Protein AF-A0A453IR00-F1 (afdb_monomer_lite)

Radius of gyration: 20.26 Å; chains: 1; bounding box: 64×40×46 Å

Secondary structure (DSSP, 8-state):
-HHHHHSSHHHHHHHTTTTS-EE---SSGGGS-S--HHHHHHHHHHHHTT-SS--HHHHHHHHHHTTSEE---TTSTTTTTTTS-THHHHHHHHHHHHHHTSSSSSSS----

Organism: Aegilops tauschii subsp. strangulata (NCBI:txid200361)

Foldseek 3Di:
DCCVVQVDPVSVLCVLVVVAAAEDQAQDPVVDDLFDPSLCVVLVVCVVVPDPPSHRSNSVVVCCVVRSYQPPHNPDPCRVVSNDDCVCVVVVVVVVVVVVVVPPPPPDDDDD

Structure (mmCIF, N/CA/C/O backbone):
data_AF-A0A453IR00-F1
#
_entry.id   AF-A0A453IR00-F1
#
loop_
_atom_site.group_PDB
_atom_site.id
_atom_site.type_symbol
_atom_site.label_atom_id
_atom_site.label_alt_id
_atom_site.label_comp_id
_atom_site.label_asym_id
_atom_site.label_entity_id
_atom_site.label_seq_id
_atom_site.pdbx_PDB_ins_code
_atom_site.Cartn_x
_atom_site.Cartn_y
_atom_site.Cartn_z
_atom_site.occupancy
_atom_site.B_iso_or_equiv
_atom_site.auth_seq_id
_atom_site.auth_comp_id
_atom_site.auth_asym_id
_atom_site.auth_atom_id
_atom_site.pdbx_PDB_model_num
ATOM 1 N N . GLN A 1 1 ? -13.221 1.732 17.056 1.00 90.88 1 GLN A N 1
ATOM 2 C CA . GLN A 1 1 ? -12.988 3.156 16.742 1.00 90.88 1 GLN A CA 1
ATOM 3 C C . GLN A 1 1 ? -13.101 3.418 15.241 1.00 90.88 1 GLN A C 1
ATOM 5 O O . GLN A 1 1 ? -14.074 4.039 14.849 1.00 90.88 1 GLN A O 1
ATOM 10 N N . VAL A 1 2 ? -12.208 2.865 14.406 1.00 96.88 2 VAL A N 1
ATOM 11 C CA . VAL A 1 2 ? -12.182 3.095 12.942 1.00 96.88 2 VAL A CA 1
ATOM 12 C C . VAL A 1 2 ? -13.542 2.909 12.261 1.00 96.88 2 VAL A C 1
ATOM 14 O O . VAL A 1 2 ? -14.033 3.834 11.635 1.00 96.88 2 VAL A O 1
ATOM 17 N N . VAL A 1 3 ? -14.201 1.762 12.445 1.00 96.62 3 VAL A N 1
ATOM 18 C CA . VAL A 1 3 ? -15.515 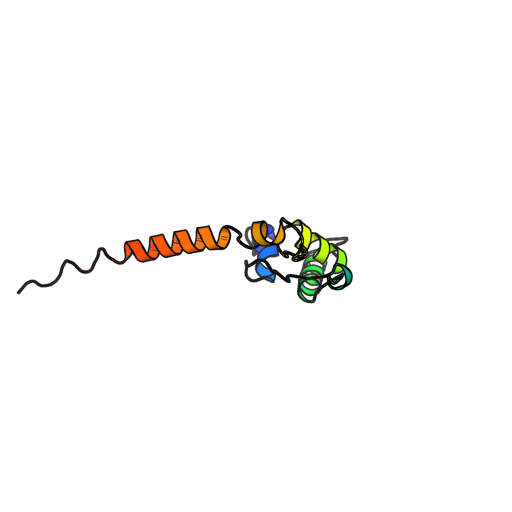1.491 11.824 1.00 96.62 3 VAL A CA 1
ATOM 19 C C . VAL A 1 3 ? -16.580 2.522 12.221 1.00 96.62 3 VAL A C 1
ATOM 21 O O . VAL A 1 3 ? -17.416 2.873 11.403 1.00 96.62 3 VAL A O 1
ATOM 24 N N . ARG A 1 4 ? -16.535 3.057 13.449 1.00 97.00 4 ARG A N 1
ATOM 25 C CA . ARG A 1 4 ? -17.492 4.084 13.894 1.00 97.00 4 ARG A CA 1
ATOM 26 C C . ARG A 1 4 ? -17.238 5.442 13.230 1.00 97.00 4 ARG A C 1
A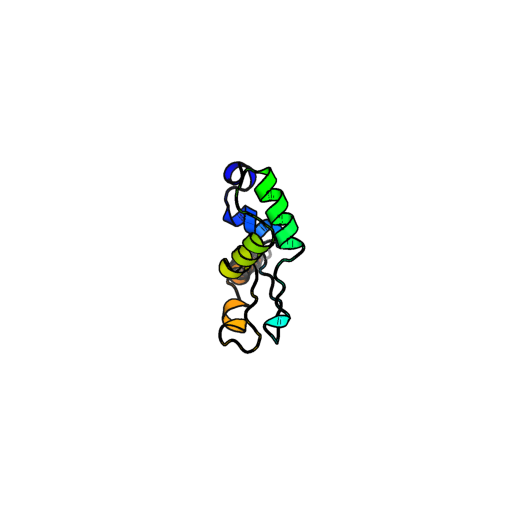TOM 28 O O . ARG A 1 4 ? -18.191 6.159 12.979 1.00 97.00 4 ARG A O 1
ATOM 35 N N . GLU A 1 5 ? -15.977 5.789 12.968 1.00 96.69 5 GLU A N 1
ATOM 36 C CA . GLU A 1 5 ? -15.585 7.082 12.382 1.00 96.69 5 GLU A CA 1
ATOM 37 C C . GLU A 1 5 ? -15.643 7.083 10.843 1.00 96.69 5 GLU A C 1
ATOM 39 O O . GLU A 1 5 ? -15.988 8.095 10.246 1.00 96.69 5 GLU A O 1
ATOM 44 N N . PHE A 1 6 ? -15.321 5.956 10.199 1.00 96.06 6 PHE A N 1
ATOM 45 C CA . PHE A 1 6 ? -15.160 5.850 8.738 1.00 96.06 6 PHE A CA 1
ATOM 46 C C . PHE A 1 6 ? -16.197 4.932 8.069 1.00 96.06 6 PHE A C 1
ATOM 48 O O . PHE A 1 6 ? -16.154 4.708 6.858 1.00 96.06 6 PHE A O 1
ATOM 55 N N . GLY A 1 7 ? -17.105 4.338 8.847 1.00 97.38 7 GLY A N 1
ATOM 56 C CA . GLY A 1 7 ? -18.096 3.360 8.386 1.00 97.38 7 GLY A CA 1
ATOM 57 C C . GLY A 1 7 ? -17.521 1.965 8.113 1.00 97.38 7 GLY A C 1
ATOM 58 O O . GLY A 1 7 ? -18.163 0.966 8.420 1.00 97.38 7 GLY A O 1
ATOM 59 N N . SER A 1 8 ? -16.295 1.863 7.591 1.00 97.31 8 SER A N 1
ATOM 60 C CA . SER A 1 8 ? -15.608 0.589 7.347 1.00 97.31 8 SER A CA 1
ATOM 61 C C . SER A 1 8 ? -14.083 0.735 7.411 1.00 97.31 8 SER A C 1
ATOM 63 O O . SER A 1 8 ? -13.540 1.837 7.323 1.00 97.31 8 SER A O 1
ATOM 65 N N . PHE A 1 9 ? -13.373 -0.389 7.575 1.00 96.50 9 PHE A N 1
ATOM 66 C CA . PHE A 1 9 ? -11.906 -0.401 7.503 1.00 96.50 9 PHE A CA 1
ATOM 67 C C . PHE A 1 9 ? -11.400 -0.155 6.073 1.00 96.50 9 PHE A C 1
ATOM 69 O O . PHE A 1 9 ? -10.396 0.527 5.902 1.00 96.50 9 PHE A O 1
ATOM 76 N N . ASP A 1 10 ? -12.129 -0.629 5.054 1.00 96.38 10 ASP A N 1
ATOM 77 C CA . ASP A 1 10 ? -11.832 -0.347 3.642 1.00 96.38 10 ASP A CA 1
ATOM 78 C C . ASP A 1 10 ? -11.847 1.163 3.368 1.00 96.38 10 ASP A C 1
ATOM 80 O O . ASP A 1 10 ? -10.841 1.719 2.930 1.00 96.38 10 ASP A O 1
ATOM 84 N N . ASN A 1 11 ? -12.939 1.849 3.729 1.00 96.00 11 ASN A N 1
ATOM 85 C CA . ASN A 1 11 ? -13.069 3.296 3.545 1.00 96.00 11 ASN A CA 1
ATOM 86 C C . ASN A 1 11 ? -11.940 4.058 4.238 1.00 96.00 11 ASN A C 1
ATOM 88 O O . ASN A 1 11 ? -11.381 4.987 3.660 1.00 96.00 11 ASN A O 1
ATOM 92 N N . TYR A 1 12 ? -11.583 3.638 5.453 1.00 97.69 12 TYR A N 1
ATOM 93 C CA . TYR A 1 12 ? -10.457 4.199 6.187 1.00 97.69 12 TYR A CA 1
ATOM 94 C C . TYR A 1 12 ? -9.125 4.011 5.451 1.00 97.69 12 TYR A C 1
ATOM 96 O O . TYR A 1 12 ? -8.377 4.967 5.296 1.00 97.69 12 TYR A O 1
ATOM 104 N N . CYS A 1 13 ? -8.806 2.808 4.968 1.00 97.44 13 CYS A N 1
ATOM 105 C CA . CYS A 1 13 ? -7.551 2.572 4.253 1.00 97.44 13 CYS A CA 1
ATOM 106 C C . CYS A 1 13 ? -7.477 3.366 2.940 1.00 97.44 13 CYS A C 1
ATOM 108 O O . CYS A 1 13 ? -6.447 3.977 2.641 1.00 97.44 13 CYS A O 1
ATOM 110 N N . TRP A 1 14 ? -8.569 3.400 2.175 1.00 96.56 14 TRP A N 1
ATOM 111 C CA . TRP A 1 14 ? -8.635 4.110 0.897 1.00 96.56 14 TRP A CA 1
ATOM 112 C C . TRP A 1 14 ? -8.645 5.637 1.042 1.00 96.56 14 TRP A C 1
ATOM 114 O O . TRP A 1 14 ? -8.186 6.328 0.128 1.00 96.56 14 TRP A O 1
ATOM 124 N N . SER A 1 15 ? -9.075 6.191 2.181 1.00 96.44 15 SER A N 1
ATOM 125 C CA . SER A 1 15 ? -9.077 7.646 2.391 1.00 96.44 15 SER A CA 1
ATOM 126 C C . SER A 1 15 ? -7.665 8.250 2.385 1.00 96.44 15 SER A C 1
ATOM 128 O O . SER A 1 15 ? -7.488 9.400 1.989 1.00 96.44 15 SER A O 1
ATOM 130 N N . PHE A 1 16 ? -6.625 7.478 2.729 1.00 97.25 16 PHE A N 1
ATOM 131 C CA . PHE A 1 16 ? -5.226 7.937 2.664 1.00 97.25 16 PHE A CA 1
ATOM 132 C C . PHE A 1 16 ? -4.743 8.217 1.234 1.00 97.25 16 PHE A C 1
ATOM 134 O O . PHE A 1 16 ? -3.758 8.945 1.041 1.00 97.25 16 PHE A O 1
ATOM 141 N N . VAL A 1 17 ? -5.425 7.655 0.236 1.00 95.31 17 VAL A N 1
ATOM 142 C CA . VAL A 1 17 ? -5.095 7.768 -1.191 1.00 95.31 17 VAL A CA 1
ATOM 143 C C . VAL A 1 17 ? -6.233 8.390 -2.004 1.00 95.31 17 VAL A C 1
ATOM 145 O O . VAL A 1 17 ? -6.300 8.206 -3.213 1.00 95.31 17 VAL A O 1
ATOM 148 N N . ASN A 1 18 ? -7.131 9.142 -1.355 1.00 94.06 18 ASN A N 1
ATOM 149 C CA . ASN A 1 18 ? -8.295 9.761 -2.001 1.00 94.06 18 ASN A CA 1
ATOM 150 C C . ASN A 1 18 ? -9.135 8.749 -2.800 1.00 94.06 18 ASN A C 1
ATOM 152 O O . ASN A 1 18 ? -9.620 9.057 -3.884 1.00 94.06 18 ASN A O 1
ATOM 156 N N . HIS A 1 19 ? -9.252 7.523 -2.284 1.00 93.25 19 HIS A N 1
ATOM 157 C CA . HIS A 1 19 ? -9.991 6.423 -2.902 1.00 93.25 19 HIS A CA 1
ATOM 158 C C . HIS A 1 19 ? -9.534 6.027 -4.314 1.00 93.25 19 HIS A C 1
ATOM 160 O O . HIS A 1 19 ? -10.252 5.307 -5.003 1.00 93.25 19 HIS A O 1
ATOM 166 N N . ARG A 1 20 ? -8.318 6.420 -4.717 1.00 91.75 20 ARG A N 1
ATOM 167 C CA . ARG A 1 20 ? -7.723 6.052 -6.003 1.00 91.75 20 ARG A CA 1
ATOM 168 C C . ARG A 1 20 ? -6.427 5.269 -5.804 1.00 91.75 20 ARG A C 1
ATOM 170 O O . ARG A 1 20 ? -5.589 5.681 -4.999 1.00 91.75 20 ARG A O 1
ATOM 177 N N . PRO A 1 21 ? -6.234 4.146 -6.516 1.00 94.31 21 PRO A N 1
ATOM 178 C CA . PRO A 1 21 ? -5.013 3.365 -6.392 1.00 94.31 21 PRO A CA 1
ATOM 179 C C . PRO A 1 21 ? -3.814 4.150 -6.930 1.00 94.31 21 PRO A C 1
ATOM 181 O O . PRO A 1 21 ? -3.889 4.828 -7.955 1.00 94.31 21 PRO A O 1
ATOM 184 N N . ILE A 1 22 ? -2.674 4.031 -6.254 1.00 95.19 22 ILE A N 1
ATOM 185 C CA . ILE A 1 22 ? -1.417 4.630 -6.712 1.00 95.19 22 ILE A CA 1
ATOM 186 C C . ILE A 1 22 ? -0.760 3.662 -7.692 1.00 95.19 22 ILE A C 1
ATOM 188 O O . ILE A 1 22 ? -0.487 2.525 -7.330 1.00 95.19 22 ILE A O 1
ATOM 192 N N . THR A 1 23 ? -0.459 4.100 -8.915 1.00 96.00 23 THR A N 1
ATOM 193 C CA . THR A 1 23 ? 0.293 3.292 -9.891 1.00 96.00 23 THR A CA 1
ATOM 194 C C . THR A 1 23 ? 1.646 3.937 -10.169 1.00 96.00 23 THR A C 1
ATOM 196 O O . THR A 1 23 ? 1.706 4.983 -10.809 1.00 96.00 23 THR A O 1
ATOM 199 N N . ASN A 1 24 ? 2.737 3.312 -9.714 1.00 95.62 24 ASN A N 1
ATOM 200 C CA . ASN A 1 24 ? 4.085 3.885 -9.839 1.00 95.62 24 ASN A CA 1
ATOM 201 C C . ASN A 1 24 ? 4.790 3.530 -11.158 1.00 95.62 24 ASN A C 1
ATOM 203 O O . ASN A 1 24 ? 5.576 4.320 -11.679 1.00 95.62 24 ASN A O 1
ATOM 207 N N . GLY A 1 25 ? 4.534 2.340 -11.716 1.00 95.44 25 GLY A N 1
ATOM 208 C CA . GLY A 1 25 ? 5.121 1.925 -12.997 1.00 95.44 25 GLY A CA 1
ATOM 209 C C . GLY A 1 25 ? 6.646 1.790 -12.974 1.00 95.44 25 GLY A C 1
ATOM 210 O O . GLY A 1 25 ? 7.326 2.208 -13.918 1.00 95.44 25 GLY A O 1
ATOM 211 N N . TYR A 1 26 ? 7.197 1.193 -11.916 1.00 97.81 26 TYR A N 1
ATOM 212 C CA . TYR A 1 26 ? 8.633 0.944 -11.807 1.00 97.81 26 TYR A CA 1
ATOM 213 C C . TYR A 1 26 ? 9.149 0.031 -12.928 1.00 97.81 26 TYR A C 1
ATOM 215 O O . TYR A 1 26 ? 8.490 -0.925 -13.344 1.00 97.81 26 TYR A O 1
ATOM 223 N N . ARG A 1 27 ? 10.360 0.312 -13.424 1.00 97.81 27 ARG A N 1
ATOM 224 C CA . ARG A 1 27 ? 11.024 -0.534 -14.433 1.00 97.81 27 ARG A CA 1
ATOM 225 C C . ARG A 1 27 ? 11.845 -1.647 -13.787 1.00 97.81 27 ARG A C 1
ATOM 227 O O . ARG A 1 27 ? 11.961 -2.725 -14.360 1.00 97.81 27 ARG A O 1
ATOM 234 N N . HIS A 1 28 ? 12.407 -1.393 -12.606 1.00 97.69 28 HIS A N 1
ATOM 235 C CA . HIS A 1 28 ? 13.288 -2.322 -11.900 1.00 97.69 28 HIS A CA 1
ATOM 236 C C . HIS A 1 28 ? 12.889 -2.470 -10.430 1.00 97.69 28 HIS A C 1
ATOM 238 O O . HIS A 1 28 ? 12.559 -1.481 -9.781 1.00 97.69 28 HIS A O 1
ATOM 244 N N . ALA A 1 29 ? 13.025 -3.681 -9.878 1.00 96.44 29 ALA A N 1
ATOM 245 C CA . ALA A 1 29 ? 12.673 -3.985 -8.485 1.00 96.44 29 ALA A CA 1
ATOM 246 C C . ALA A 1 29 ? 13.391 -3.087 -7.463 1.00 96.44 29 ALA A C 1
ATOM 248 O O . ALA A 1 29 ? 12.782 -2.643 -6.501 1.00 96.44 29 ALA A O 1
ATOM 249 N N . ARG A 1 30 ? 14.658 -2.728 -7.715 1.00 97.31 30 ARG A N 1
ATOM 250 C CA . ARG A 1 30 ? 15.437 -1.822 -6.848 1.00 97.31 30 ARG A CA 1
ATOM 251 C C . ARG A 1 30 ? 14.862 -0.404 -6.714 1.00 97.31 30 ARG A C 1
ATOM 253 O O . ARG A 1 30 ? 15.331 0.352 -5.875 1.00 97.31 30 ARG A O 1
ATOM 260 N N . GLN A 1 31 ? 13.931 -0.014 -7.587 1.00 97.94 31 GLN A N 1
ATOM 261 C CA . GLN A 1 31 ? 13.259 1.287 -7.524 1.00 97.94 31 GLN A CA 1
ATOM 262 C C . GLN A 1 31 ? 12.036 1.259 -6.605 1.00 97.94 31 GLN A C 1
ATOM 264 O O . GLN A 1 31 ? 11.571 2.323 -6.208 1.00 97.94 31 GLN A O 1
ATOM 269 N N . VAL A 1 32 ? 11.517 0.068 -6.289 1.00 97.69 32 VAL A N 1
ATOM 270 C CA . VAL A 1 32 ? 10.386 -0.096 -5.378 1.00 97.69 32 VAL A CA 1
ATOM 271 C C . VAL A 1 32 ? 10.877 0.254 -3.970 1.00 97.69 32 VAL A C 1
ATOM 273 O O . VAL A 1 32 ? 11.797 -0.401 -3.470 1.00 97.69 32 VAL A O 1
ATOM 276 N N . PRO A 1 33 ? 10.332 1.299 -3.330 1.00 97.94 33 PRO A N 1
ATOM 277 C CA . PRO A 1 33 ? 10.775 1.695 -2.005 1.00 97.94 33 PRO A CA 1
ATOM 278 C C . PRO A 1 33 ? 10.296 0.682 -0.958 1.00 97.94 33 PRO A C 1
ATOM 280 O O . PRO A 1 33 ? 9.330 -0.044 -1.162 1.00 97.94 33 PRO A O 1
ATOM 283 N N . THR A 1 34 ? 10.940 0.650 0.206 1.00 97.75 34 THR A N 1
ATOM 284 C CA . THR A 1 34 ? 10.490 -0.190 1.332 1.00 97.75 34 THR A CA 1
ATOM 285 C C . THR A 1 34 ? 9.360 0.456 2.137 1.00 97.75 34 THR A C 1
ATOM 287 O O . THR A 1 34 ? 8.635 -0.232 2.849 1.00 97.75 34 THR A O 1
ATOM 290 N N . LYS A 1 35 ? 9.209 1.781 2.041 1.00 98.38 35 LYS A N 1
ATOM 291 C CA . LYS A 1 35 ? 8.152 2.584 2.667 1.00 98.38 35 LYS A CA 1
ATOM 292 C C . LYS A 1 35 ? 7.955 3.889 1.897 1.00 98.38 35 LYS A C 1
ATOM 294 O O . LYS A 1 35 ? 8.848 4.321 1.172 1.00 98.38 35 LYS A O 1
ATOM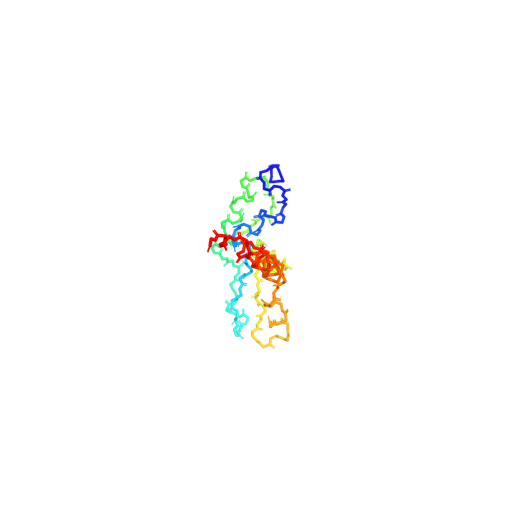 299 N N . THR A 1 36 ? 6.819 4.549 2.090 1.00 98.44 36 THR A N 1
ATOM 300 C CA . THR A 1 36 ? 6.493 5.830 1.441 1.00 98.44 36 THR A CA 1
ATOM 301 C C . THR A 1 36 ? 5.946 6.834 2.454 1.00 98.44 36 THR A C 1
ATOM 303 O O . THR A 1 36 ? 5.460 6.426 3.509 1.00 98.44 36 THR A O 1
ATOM 306 N N . PRO A 1 37 ? 5.918 8.143 2.140 1.00 98.25 37 PRO A N 1
ATOM 307 C CA . PRO A 1 37 ? 5.271 9.129 3.009 1.00 98.25 37 PRO A CA 1
ATOM 308 C C . PRO A 1 37 ? 3.804 8.789 3.330 1.00 98.25 37 PRO A C 1
ATOM 310 O O . PRO A 1 37 ? 3.317 9.057 4.427 1.00 98.25 37 PRO A O 1
ATOM 313 N N . LYS A 1 38 ? 3.093 8.145 2.391 1.00 98.00 38 LYS A N 1
ATOM 314 C CA . LYS A 1 38 ? 1.718 7.669 2.600 1.00 98.00 38 LYS A CA 1
ATOM 315 C C . LYS A 1 38 ? 1.654 6.502 3.587 1.00 98.00 38 LYS A C 1
ATOM 317 O O . LYS A 1 38 ? 0.805 6.527 4.477 1.00 98.00 38 LYS A O 1
ATOM 322 N N . SER A 1 39 ? 2.560 5.525 3.481 1.00 98.56 39 SER A N 1
ATOM 323 C CA . SER A 1 39 ? 2.608 4.418 4.444 1.00 98.56 39 SER A CA 1
ATOM 324 C C . SER A 1 39 ? 3.058 4.875 5.831 1.00 98.56 39 SER A C 1
ATOM 326 O O . SER A 1 39 ? 2.563 4.357 6.827 1.00 98.56 39 SER A O 1
ATOM 328 N N . GLU A 1 40 ? 3.925 5.886 5.923 1.00 98.69 40 GLU A N 1
ATOM 329 C CA . GLU A 1 40 ? 4.308 6.519 7.190 1.00 98.69 40 GLU A CA 1
ATOM 330 C C . GLU A 1 40 ? 3.123 7.233 7.849 1.00 98.69 40 GLU A C 1
ATOM 332 O O . GLU A 1 40 ? 2.891 7.061 9.048 1.00 98.69 40 GLU A O 1
ATOM 337 N N . ALA A 1 41 ? 2.332 7.983 7.075 1.00 98.56 41 ALA A N 1
ATOM 338 C CA . ALA A 1 41 ? 1.130 8.642 7.578 1.00 98.56 41 ALA A CA 1
ATOM 339 C C . ALA A 1 41 ? 0.088 7.632 8.089 1.00 98.56 41 ALA A C 1
ATOM 341 O O . ALA A 1 41 ? -0.404 7.776 9.211 1.00 98.56 41 ALA A O 1
ATOM 342 N N . MET A 1 42 ? -0.199 6.587 7.305 1.00 98.50 42 MET A N 1
ATOM 343 C CA . MET A 1 42 ? -1.141 5.529 7.686 1.00 98.50 42 MET A CA 1
ATOM 344 C C . MET A 1 42 ? -0.639 4.730 8.895 1.00 98.50 42 MET A C 1
ATOM 346 O O . MET A 1 42 ? -1.387 4.523 9.845 1.00 98.50 42 MET A O 1
ATOM 350 N N . SER A 1 43 ? 0.642 4.357 8.920 1.00 98.75 43 SER A N 1
ATOM 351 C CA . SER A 1 43 ? 1.282 3.694 10.063 1.00 98.75 43 SER A CA 1
ATOM 352 C C . SER A 1 43 ? 1.151 4.507 11.348 1.00 98.75 43 SER A C 1
ATOM 354 O O . SER A 1 43 ? 0.733 3.979 12.379 1.00 98.75 43 SER A O 1
ATOM 356 N N . LYS A 1 44 ? 1.444 5.811 11.292 1.00 98.69 44 LYS A N 1
ATOM 357 C CA . LYS A 1 44 ? 1.333 6.702 12.450 1.00 98.69 44 LYS A CA 1
ATOM 358 C C . LYS A 1 44 ? -0.096 6.777 12.979 1.00 98.69 44 LYS A C 1
ATOM 360 O O . LYS A 1 44 ? -0.293 6.797 14.190 1.00 98.69 44 LYS A O 1
ATOM 365 N N . ASP A 1 45 ? -1.084 6.833 12.094 1.00 98.50 45 ASP A N 1
ATOM 366 C CA . ASP A 1 45 ? -2.489 6.875 12.490 1.00 98.50 45 ASP A CA 1
ATOM 367 C C . ASP A 1 45 ? -2.974 5.538 13.075 1.00 98.50 45 ASP A C 1
ATOM 369 O O . ASP A 1 45 ? -3.575 5.520 14.148 1.00 98.50 45 ASP A O 1
ATOM 373 N N . LEU A 1 46 ? -2.610 4.413 12.453 1.00 98.38 46 LEU A N 1
ATOM 374 C CA . LEU A 1 46 ? -2.886 3.071 12.970 1.00 98.38 46 LEU A CA 1
ATOM 375 C C . LEU A 1 46 ? -2.286 2.863 14.371 1.00 98.38 46 LEU A C 1
ATOM 377 O O . LEU A 1 46 ? -2.984 2.390 15.269 1.00 98.38 46 LEU A O 1
ATOM 381 N N . MET A 1 47 ? -1.031 3.277 14.594 1.00 98.25 47 MET A N 1
ATOM 382 C CA . MET A 1 47 ? -0.392 3.203 15.916 1.00 98.25 47 MET A CA 1
ATOM 383 C C . MET A 1 47 ? -1.152 4.022 16.966 1.00 98.25 47 MET A C 1
ATOM 385 O O . MET A 1 47 ? -1.398 3.533 18.066 1.00 98.25 47 MET A O 1
ATOM 389 N N . ARG A 1 48 ? -1.587 5.247 16.631 1.00 97.88 48 ARG A N 1
ATOM 390 C CA . ARG A 1 48 ? -2.397 6.075 17.548 1.00 97.88 48 ARG A CA 1
ATOM 391 C C . ARG A 1 48 ? -3.736 5.435 17.902 1.00 97.88 48 ARG A C 1
ATOM 393 O O . ARG A 1 48 ? -4.257 5.677 18.983 1.00 97.88 48 ARG A O 1
ATOM 400 N N . ARG A 1 49 ? -4.286 4.626 16.998 1.00 97.31 49 ARG A N 1
ATOM 401 C CA . ARG A 1 49 ? -5.558 3.912 17.174 1.00 97.31 49 ARG A CA 1
ATOM 402 C C . ARG A 1 49 ? -5.401 2.557 17.870 1.00 97.31 49 ARG A C 1
ATOM 404 O O . ARG A 1 49 ? -6.373 1.813 17.964 1.00 97.31 49 ARG A O 1
ATOM 411 N N . GLY A 1 50 ? -4.200 2.241 18.357 1.00 97.62 50 GLY A N 1
ATOM 412 C CA . GLY A 1 50 ? -3.922 1.045 19.152 1.00 97.62 50 GLY A CA 1
ATOM 413 C C . GLY A 1 50 ? -3.599 -0.208 18.340 1.00 97.62 50 GLY A C 1
ATOM 414 O O . GLY A 1 50 ? -3.498 -1.287 18.922 1.00 97.62 50 GLY A O 1
ATOM 415 N N . PHE A 1 51 ? -3.416 -0.100 17.020 1.00 98.06 51 PHE A N 1
ATOM 416 C CA . PHE A 1 51 ? -2.932 -1.230 16.229 1.00 98.06 51 PHE A CA 1
ATOM 417 C C . PHE A 1 51 ? -1.461 -1.514 16.555 1.00 98.06 51 PHE A C 1
ATOM 419 O O . PHE A 1 51 ? -0.655 -0.600 16.735 1.00 98.06 51 PHE A O 1
ATOM 426 N N . GLN A 1 52 ? -1.105 -2.796 16.596 1.00 97.88 52 GLN A N 1
ATOM 427 C CA . GLN A 1 52 ? 0.248 -3.275 16.882 1.00 97.88 52 GLN A CA 1
ATOM 428 C C . GLN A 1 52 ? 0.896 -3.844 15.615 1.00 97.88 52 GLN A C 1
ATOM 430 O O . GLN A 1 52 ? 0.203 -4.246 14.685 1.00 97.88 52 GLN A O 1
ATOM 435 N N . CYS A 1 53 ? 2.233 -3.861 15.566 1.00 96.88 53 CYS A N 1
ATOM 436 C CA . CYS A 1 53 ? 3.016 -4.361 14.422 1.00 96.88 53 CYS A CA 1
ATOM 437 C C . CYS A 1 53 ? 2.763 -3.631 13.083 1.00 96.88 53 CYS A C 1
ATOM 439 O O . CYS A 1 53 ? 3.093 -4.138 12.014 1.00 96.88 53 CYS A O 1
ATOM 441 N N . VAL A 1 54 ? 2.244 -2.404 13.134 1.00 98.38 54 VAL A N 1
ATOM 442 C CA . VAL A 1 54 ? 1.887 -1.573 11.970 1.00 98.38 54 VAL A CA 1
ATOM 443 C C . VAL A 1 54 ? 2.975 -0.551 11.623 1.00 98.38 54 VAL A C 1
ATOM 445 O O . VAL A 1 54 ? 2.692 0.625 11.411 1.00 98.38 54 VAL A O 1
ATOM 448 N N . GLY A 1 55 ? 4.242 -0.975 11.584 1.00 98.56 55 GLY A N 1
ATOM 449 C CA . GLY A 1 55 ? 5.354 -0.104 11.178 1.00 98.56 55 GLY A CA 1
ATOM 450 C C . GLY A 1 55 ? 5.252 0.339 9.704 1.00 98.56 55 GLY A C 1
ATOM 451 O O . GLY A 1 55 ? 4.611 -0.356 8.914 1.00 98.56 55 GLY A O 1
ATOM 452 N N . PRO A 1 56 ? 5.894 1.450 9.283 1.00 98.69 56 PRO A N 1
ATOM 453 C CA . PRO A 1 56 ? 5.723 2.005 7.933 1.00 98.69 56 PRO A CA 1
ATOM 454 C C . PRO A 1 56 ? 6.041 1.047 6.781 1.00 98.69 56 PRO A C 1
ATOM 456 O O . PRO A 1 56 ? 5.394 1.125 5.738 1.00 98.69 56 PRO A O 1
ATOM 459 N N . THR A 1 57 ? 7.013 0.150 6.966 1.00 98.56 57 THR A N 1
ATOM 460 C CA . THR A 1 57 ? 7.354 -0.903 5.998 1.00 98.56 57 THR A CA 1
ATOM 461 C C . THR A 1 57 ? 6.240 -1.940 5.903 1.00 98.56 57 THR A C 1
ATOM 463 O O . THR A 1 57 ? 5.760 -2.218 4.813 1.00 98.56 57 THR A O 1
ATOM 466 N N . THR A 1 58 ? 5.760 -2.456 7.040 1.00 98.56 58 THR A N 1
ATOM 467 C CA . THR A 1 58 ? 4.640 -3.410 7.084 1.00 98.56 58 THR A CA 1
ATOM 468 C C . THR A 1 58 ? 3.386 -2.824 6.447 1.00 98.56 58 THR A C 1
ATOM 470 O O . THR A 1 58 ? 2.712 -3.493 5.670 1.00 98.56 58 THR A O 1
ATOM 473 N N . VAL A 1 59 ? 3.091 -1.555 6.741 1.00 98.69 59 VAL A N 1
ATOM 474 C CA . VAL A 1 59 ? 1.946 -0.849 6.159 1.00 98.69 59 VAL A CA 1
ATOM 475 C C . VAL A 1 59 ? 2.129 -0.647 4.659 1.00 98.69 59 VAL A C 1
ATOM 477 O O . VAL A 1 59 ? 1.165 -0.803 3.918 1.00 98.69 59 VAL A O 1
ATOM 480 N N . TYR A 1 60 ? 3.343 -0.365 4.181 1.00 98.69 60 TYR A N 1
ATOM 481 C CA . TYR A 1 60 ? 3.582 -0.278 2.742 1.00 98.69 60 TYR A CA 1
ATOM 482 C C . TYR A 1 60 ? 3.380 -1.626 2.044 1.00 98.69 60 TYR A C 1
ATOM 484 O O . TYR A 1 60 ? 2.662 -1.686 1.050 1.00 98.69 60 TYR A O 1
ATOM 492 N N . SER A 1 61 ? 3.906 -2.713 2.615 1.00 98.56 61 SER A N 1
ATOM 493 C CA . SER A 1 61 ? 3.652 -4.068 2.115 1.00 98.56 61 SER A CA 1
ATOM 494 C C . SER A 1 61 ? 2.157 -4.394 2.091 1.00 98.56 61 SER A C 1
ATOM 496 O O . SER A 1 61 ? 1.666 -4.940 1.107 1.00 98.56 61 SER A O 1
ATOM 498 N N . PHE A 1 62 ? 1.410 -4.013 3.135 1.00 98.44 62 PHE A N 1
ATOM 499 C CA . PHE A 1 62 ? -0.050 -4.135 3.163 1.00 98.44 62 PHE A CA 1
ATOM 500 C C . PHE A 1 62 ? -0.711 -3.356 2.016 1.00 98.44 62 PHE A C 1
ATOM 502 O O . PHE A 1 62 ? -1.546 -3.906 1.304 1.00 98.44 62 PHE A O 1
ATOM 509 N N . MET A 1 63 ? -0.315 -2.099 1.799 1.00 98.31 63 MET A N 1
ATOM 510 C CA . MET A 1 63 ? -0.852 -1.271 0.716 1.00 98.31 63 MET A CA 1
ATOM 511 C C . MET A 1 63 ? -0.616 -1.900 -0.665 1.00 98.31 63 MET A C 1
ATOM 513 O O . MET A 1 63 ? -1.496 -1.821 -1.522 1.00 98.31 63 MET A O 1
ATOM 517 N N . GLN A 1 64 ? 0.536 -2.546 -0.872 1.00 97.88 64 GLN A N 1
ATOM 518 C CA . GLN A 1 64 ? 0.847 -3.265 -2.109 1.00 97.88 64 GLN A CA 1
ATOM 519 C C . GLN A 1 64 ? -0.062 -4.490 -2.298 1.00 97.88 64 GLN A C 1
ATOM 521 O O . GLN A 1 64 ? -0.695 -4.627 -3.342 1.00 97.88 64 GLN A O 1
ATOM 526 N N . VAL A 1 65 ? -0.179 -5.368 -1.292 1.00 97.06 65 VAL A N 1
ATOM 527 C CA . VAL A 1 65 ? -0.984 -6.603 -1.422 1.00 97.06 65 VAL A CA 1
ATOM 528 C C . VAL A 1 65 ? -2.490 -6.337 -1.472 1.00 97.06 65 VAL A C 1
ATOM 530 O O . VAL A 1 65 ? -3.215 -7.077 -2.129 1.00 97.06 65 VAL A O 1
ATOM 533 N N . ALA A 1 66 ? -2.963 -5.274 -0.817 1.00 96.25 66 ALA A N 1
ATOM 534 C CA . ALA A 1 66 ? -4.367 -4.866 -0.833 1.00 96.25 66 ALA A CA 1
ATOM 535 C C . ALA A 1 66 ? -4.774 -4.136 -2.128 1.00 96.25 66 ALA A C 1
ATOM 537 O O . ALA A 1 66 ? -5.945 -3.806 -2.299 1.00 96.25 66 ALA A O 1
ATOM 538 N N . GLY A 1 67 ? -3.826 -3.842 -3.027 1.00 95.69 67 GLY A N 1
ATOM 539 C CA . GLY A 1 67 ? -4.093 -3.124 -4.277 1.00 95.69 67 GLY A CA 1
ATOM 540 C C . GLY A 1 67 ? -4.310 -1.616 -4.112 1.00 95.69 67 GLY A C 1
ATOM 541 O O . GLY A 1 67 ? -4.700 -0.946 -5.065 1.00 95.69 67 GLY A O 1
ATOM 542 N N . ILE A 1 68 ? -4.021 -1.061 -2.931 1.00 96.75 68 ILE A N 1
ATOM 543 C CA . ILE A 1 68 ? -3.982 0.394 -2.699 1.00 96.75 68 ILE A CA 1
ATOM 544 C C . ILE A 1 68 ? -2.827 1.014 -3.502 1.00 96.75 68 ILE A C 1
ATOM 546 O O . ILE A 1 68 ? -2.923 2.144 -3.986 1.00 96.75 68 ILE A O 1
ATOM 550 N N . VAL A 1 69 ? -1.738 0.258 -3.667 1.00 97.12 69 VAL A N 1
ATOM 551 C CA . VAL A 1 69 ? -0.597 0.600 -4.518 1.00 97.12 69 VAL A CA 1
ATOM 552 C C . VAL A 1 69 ? -0.362 -0.523 -5.525 1.00 97.12 69 VAL A C 1
ATOM 554 O O . VAL A 1 69 ? -0.148 -1.673 -5.151 1.00 97.12 69 VAL A 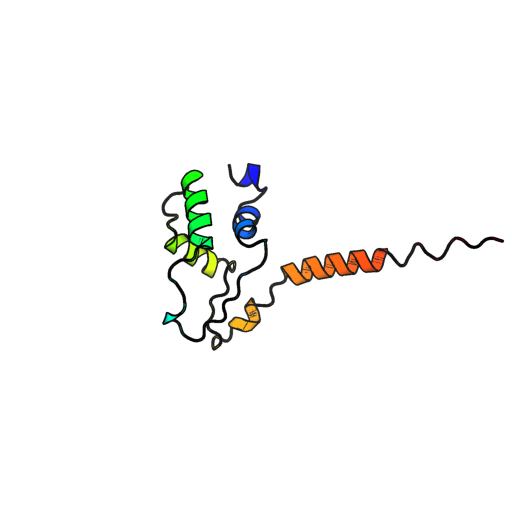O 1
ATOM 557 N N . ASN A 1 70 ? -0.345 -0.179 -6.808 1.00 97.38 70 ASN A N 1
ATOM 558 C CA . ASN A 1 70 ? 0.100 -1.042 -7.890 1.00 97.38 70 ASN A CA 1
ATOM 559 C C . ASN A 1 70 ? 1.600 -0.827 -8.148 1.00 97.38 70 ASN A C 1
ATOM 561 O O . ASN A 1 70 ? 2.005 0.063 -8.904 1.00 97.38 70 ASN A O 1
ATOM 565 N N . ASP A 1 71 ? 2.404 -1.686 -7.522 1.00 97.25 71 ASP A N 1
ATOM 566 C CA . ASP A 1 71 ? 3.864 -1.732 -7.670 1.00 97.25 71 ASP A CA 1
ATOM 567 C C . ASP A 1 71 ? 4.354 -2.875 -8.562 1.00 97.25 71 ASP A C 1
ATOM 569 O O . ASP A 1 71 ? 5.554 -3.168 -8.603 1.00 97.25 71 ASP A O 1
ATOM 573 N N . HIS A 1 72 ? 3.457 -3.510 -9.324 1.00 97.50 72 HIS A N 1
ATOM 574 C CA . HIS A 1 72 ? 3.899 -4.404 -10.386 1.00 97.50 72 HIS A CA 1
ATOM 575 C C . HIS A 1 72 ? 4.891 -3.664 -11.297 1.00 97.50 72 HIS A C 1
ATOM 577 O O . HIS A 1 72 ? 4.683 -2.512 -11.686 1.00 97.50 72 HIS A O 1
ATOM 583 N N . LEU A 1 73 ? 5.994 -4.329 -11.646 1.00 97.81 73 LEU A N 1
ATOM 584 C CA . LEU A 1 73 ? 6.937 -3.776 -12.613 1.00 97.81 73 LEU A CA 1
ATOM 585 C C . LEU A 1 73 ? 6.251 -3.630 -13.972 1.00 97.81 73 LEU A C 1
ATOM 587 O O . LEU A 1 73 ? 5.412 -4.454 -14.324 1.00 97.81 73 LEU A O 1
ATOM 591 N N . ARG A 1 74 ? 6.664 -2.654 -14.786 1.00 96.38 74 ARG A N 1
ATOM 592 C CA . ARG A 1 74 ? 6.080 -2.444 -16.128 1.00 96.38 74 ARG A CA 1
ATOM 593 C C . ARG A 1 74 ? 6.185 -3.661 -17.051 1.00 96.38 74 ARG A C 1
ATOM 595 O O . ARG A 1 74 ? 5.408 -3.770 -17.986 1.00 96.38 74 ARG A O 1
ATOM 602 N N . CYS A 1 75 ? 7.150 -4.550 -16.816 1.00 97.00 75 CYS A N 1
ATOM 603 C CA . CYS A 1 75 ? 7.298 -5.801 -17.563 1.00 97.00 75 CYS A CA 1
ATOM 604 C C . CYS A 1 75 ? 6.413 -6.946 -17.038 1.00 97.00 75 CYS A C 1
ATOM 606 O O . CYS A 1 75 ? 6.347 -8.001 -17.663 1.00 97.00 75 CYS A 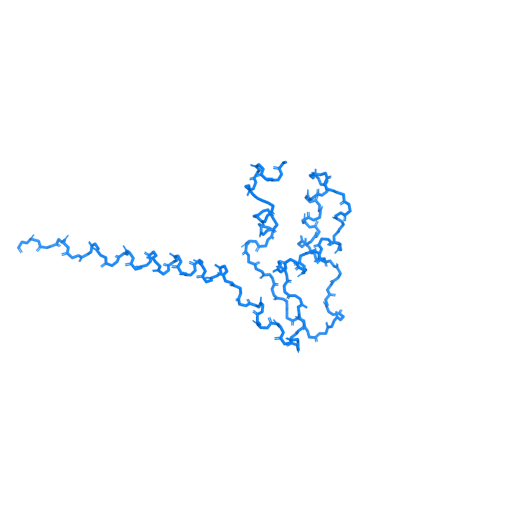O 1
ATOM 608 N N . CYS A 1 76 ? 5.755 -6.783 -15.888 1.00 97.00 76 CYS A N 1
ATOM 609 C CA . CYS A 1 76 ? 4.853 -7.785 -15.342 1.00 97.00 76 CYS A CA 1
ATOM 610 C C . CYS A 1 76 ? 3.550 -7.807 -16.149 1.00 97.00 76 CYS A C 1
ATOM 612 O O . CYS A 1 76 ? 2.891 -6.781 -16.291 1.00 97.00 76 CYS A O 1
ATOM 614 N N . PHE A 1 77 ? 3.122 -8.991 -16.589 1.00 96.00 77 PHE A N 1
ATOM 615 C CA . PHE A 1 77 ? 1.882 -9.181 -17.354 1.00 96.00 77 PHE A CA 1
ATOM 616 C C . PHE A 1 77 ? 0.608 -8.690 -16.639 1.00 96.00 77 PHE A C 1
ATOM 618 O O . PHE A 1 77 ? -0.408 -8.461 -17.286 1.00 96.00 77 PHE A O 1
ATOM 625 N N . ARG A 1 78 ? 0.654 -8.527 -15.309 1.00 94.62 78 ARG A N 1
ATOM 626 C CA . ARG A 1 78 ? -0.454 -8.012 -14.492 1.00 94.62 78 ARG A CA 1
ATOM 627 C C . ARG A 1 78 ? -0.507 -6.484 -14.419 1.00 94.62 78 ARG A C 1
ATOM 629 O O . ARG A 1 78 ? -1.547 -5.970 -14.028 1.00 94.62 78 ARG A O 1
ATOM 636 N N . PHE A 1 79 ? 0.565 -5.766 -14.778 1.00 95.44 79 PHE A N 1
ATOM 637 C CA . PHE A 1 79 ? 0.686 -4.320 -14.545 1.00 95.44 79 PHE A CA 1
ATOM 638 C C . PHE A 1 79 ? -0.504 -3.531 -15.099 1.00 95.44 79 PHE A C 1
ATOM 640 O O . PHE A 1 79 ? -1.156 -2.810 -14.345 1.00 95.44 79 PHE A O 1
ATOM 647 N N . ASP A 1 80 ? -0.822 -3.712 -16.384 1.00 93.69 80 ASP A N 1
ATOM 648 C CA . ASP A 1 80 ? -1.943 -3.016 -17.023 1.00 93.69 80 ASP A CA 1
ATOM 649 C C . ASP A 1 80 ? -3.302 -3.587 -16.597 1.00 93.69 80 ASP A C 1
ATOM 651 O O . ASP A 1 80 ? -4.260 -2.834 -16.450 1.00 93.69 80 ASP A O 1
ATOM 655 N N . GLN A 1 81 ? -3.379 -4.892 -16.321 1.00 93.00 81 GLN A N 1
ATOM 656 C CA . GLN A 1 81 ? -4.626 -5.562 -15.933 1.00 93.00 81 GLN A CA 1
ATOM 657 C C . GLN A 1 81 ? -5.161 -5.093 -14.579 1.00 93.00 81 GLN A C 1
ATOM 659 O O . GLN A 1 81 ? -6.370 -5.081 -14.377 1.00 93.00 81 GLN A O 1
ATOM 664 N N . VAL A 1 82 ? -4.277 -4.707 -13.654 1.00 90.06 82 VAL A N 1
ATOM 665 C CA . VAL A 1 82 ? -4.669 -4.197 -12.328 1.00 90.06 82 VAL A CA 1
ATOM 666 C C . VAL A 1 82 ? -4.598 -2.672 -12.227 1.00 90.06 82 VAL A C 1
ATOM 668 O O . VAL A 1 82 ? -4.938 -2.124 -11.182 1.00 90.06 82 VAL A O 1
ATOM 671 N N . ARG A 1 83 ? -4.174 -1.977 -13.293 1.00 85.12 83 ARG A N 1
ATOM 672 C CA . ARG A 1 83 ? -4.178 -0.506 -13.376 1.00 85.12 83 ARG A CA 1
ATOM 673 C C . ARG A 1 83 ? -5.582 0.051 -13.631 1.00 85.12 83 ARG A C 1
ATOM 675 O O . ARG A 1 83 ? -5.895 1.130 -13.147 1.00 85.12 83 ARG A O 1
ATOM 682 N N . SER A 1 84 ? -6.418 -0.668 -14.377 1.00 64.94 84 SER A N 1
ATOM 683 C CA . SER A 1 84 ? -7.781 -0.264 -14.751 1.00 64.94 84 SER A CA 1
ATOM 684 C C . SER A 1 84 ? -8.832 -0.800 -13.768 1.00 64.94 84 SER A C 1
ATOM 686 O O . SER A 1 84 ? -9.623 -1.674 -14.124 1.00 64.94 84 SER A O 1
ATOM 688 N N . GLN A 1 85 ? -8.807 -0.355 -12.509 1.00 62.06 85 GLN A N 1
ATOM 689 C CA . GLN A 1 85 ? -9.732 -0.881 -11.496 1.00 62.06 85 GLN A CA 1
ATOM 690 C C . GLN A 1 85 ? -11.162 -0.308 -11.630 1.00 62.06 85 GLN A C 1
ATOM 692 O O . GLN A 1 85 ? -11.343 0.845 -12.017 1.00 62.06 85 GLN A O 1
ATOM 697 N N . PRO A 1 86 ? -12.194 -1.092 -11.259 1.00 51.75 86 PRO A N 1
ATOM 698 C CA . PRO A 1 86 ? -13.601 -0.832 -11.557 1.00 51.75 86 PRO A CA 1
ATOM 699 C C . PRO A 1 86 ? -14.281 0.224 -10.675 1.00 51.75 86 PRO A C 1
ATOM 701 O O . PRO A 1 86 ? -15.443 0.512 -10.923 1.00 51.75 86 PRO A O 1
ATOM 704 N N . LYS A 1 87 ? -13.618 0.833 -9.676 1.00 52.97 87 LYS A N 1
ATOM 705 C CA . LYS A 1 87 ? -14.232 1.956 -8.929 1.00 52.97 87 LYS A CA 1
ATOM 706 C C . LYS A 1 87 ? -14.435 3.174 -9.831 1.00 52.97 87 LYS A C 1
ATOM 708 O O . LYS A 1 87 ? -15.482 3.803 -9.751 1.00 52.97 87 LYS A O 1
ATOM 713 N N . ASP A 1 88 ? -13.503 3.407 -10.757 1.00 52.97 88 ASP A N 1
ATOM 714 C CA . ASP A 1 88 ? -13.696 4.375 -11.836 1.00 52.97 88 ASP A CA 1
ATOM 715 C C . ASP A 1 88 ? -14.840 3.930 -12.759 1.00 52.97 88 ASP A C 1
ATOM 717 O O . ASP A 1 88 ? -15.592 4.764 -13.226 1.00 52.97 88 ASP A O 1
ATOM 721 N N . ALA A 1 89 ? -15.038 2.626 -12.988 1.00 51.97 89 ALA A N 1
ATOM 722 C CA . ALA A 1 89 ? -16.150 2.124 -13.799 1.00 51.97 89 ALA A CA 1
ATOM 723 C C . ALA A 1 89 ? -17.514 2.251 -13.097 1.00 51.97 89 ALA A C 1
ATOM 725 O O . ALA A 1 89 ? -18.492 2.561 -13.759 1.00 51.97 89 ALA A O 1
ATOM 726 N N . GLU A 1 90 ? -17.606 2.055 -11.779 1.00 53.59 90 GLU A N 1
ATOM 727 C CA . GLU A 1 90 ? -18.848 2.240 -11.019 1.00 53.59 90 GLU A CA 1
ATOM 728 C C . GLU A 1 90 ? -19.167 3.728 -10.815 1.00 53.59 90 GLU A C 1
ATOM 730 O O . GLU A 1 90 ? -20.326 4.125 -10.916 1.00 53.59 90 GLU A O 1
ATOM 735 N N . GLU A 1 91 ? -18.157 4.569 -10.570 1.00 60.28 91 GLU A N 1
ATOM 736 C CA . GLU A 1 91 ? -18.311 6.026 -10.521 1.00 60.28 91 GLU A CA 1
ATOM 737 C C . GLU A 1 91 ? -18.650 6.597 -11.902 1.00 60.28 91 GLU A C 1
ATOM 739 O O . GLU A 1 91 ? -19.585 7.388 -11.996 1.00 60.28 91 GLU A O 1
ATOM 744 N N . ASN A 1 92 ? -17.994 6.137 -12.974 1.00 55.47 92 ASN A N 1
ATOM 745 C CA . ASN A 1 92 ? -18.332 6.510 -14.350 1.00 55.47 92 ASN A CA 1
ATOM 746 C C . ASN A 1 92 ? -19.718 5.997 -14.739 1.00 55.47 92 ASN A C 1
ATOM 748 O O . ASN A 1 92 ? -20.491 6.767 -15.283 1.00 55.47 92 ASN A O 1
ATOM 752 N N . MET A 1 93 ? -20.093 4.765 -14.384 1.00 59.03 93 MET A N 1
ATOM 753 C CA . MET A 1 93 ? -21.443 4.243 -14.625 1.00 59.03 93 MET A CA 1
ATOM 754 C C . MET A 1 93 ? -22.496 5.048 -13.850 1.00 59.03 93 MET A C 1
ATOM 756 O O . MET A 1 93 ? -23.537 5.391 -14.396 1.00 59.03 93 MET A O 1
ATOM 760 N N . ARG A 1 94 ? -22.236 5.423 -12.589 1.00 63.9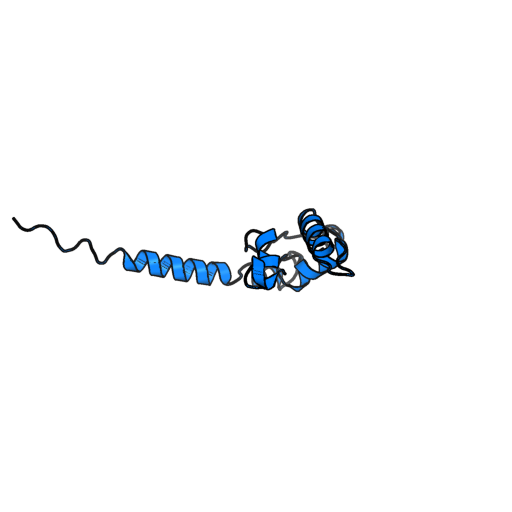4 94 ARG A N 1
ATOM 761 C CA . ARG A 1 94 ? -23.125 6.308 -11.809 1.00 63.94 94 ARG A CA 1
ATOM 762 C C . ARG A 1 94 ? -23.169 7.733 -12.368 1.00 63.94 94 ARG A C 1
ATOM 764 O O . ARG A 1 94 ? -24.218 8.368 -12.291 1.00 63.94 94 ARG A O 1
ATOM 771 N N . ALA A 1 95 ? -22.061 8.246 -12.897 1.00 57.41 95 ALA A N 1
ATOM 772 C CA . ALA A 1 95 ? -21.982 9.553 -13.543 1.00 57.41 95 ALA A CA 1
ATOM 773 C C . ALA A 1 95 ? -22.714 9.568 -14.896 1.00 57.41 95 ALA A C 1
ATOM 775 O O . ALA A 1 95 ? -23.456 10.506 -15.162 1.00 57.41 95 ALA A O 1
ATOM 776 N N . GLU A 1 96 ? -22.584 8.511 -15.699 1.00 56.00 96 GLU A N 1
ATOM 777 C CA . GLU A 1 96 ? -23.323 8.295 -16.948 1.00 56.00 96 GLU A CA 1
ATOM 778 C C . GLU A 1 96 ? -24.826 8.161 -16.687 1.00 56.00 96 GLU A C 1
ATOM 780 O O . GLU A 1 96 ? -25.619 8.826 -17.351 1.00 56.00 96 GLU A O 1
ATOM 785 N N . ILE A 1 97 ? -25.228 7.398 -15.660 1.00 66.44 97 ILE A N 1
ATOM 786 C CA . ILE A 1 97 ? -26.632 7.319 -15.227 1.00 66.44 97 ILE A CA 1
ATOM 787 C C . ILE A 1 97 ? -27.157 8.718 -14.859 1.00 66.44 97 ILE A C 1
ATOM 789 O O . ILE A 1 97 ? -28.232 9.096 -15.317 1.00 66.44 97 ILE A O 1
ATOM 793 N N . ARG A 1 98 ? -26.394 9.520 -14.100 1.00 66.56 98 ARG A N 1
ATOM 794 C CA . ARG A 1 98 ? -26.780 10.897 -13.730 1.00 66.56 98 ARG A CA 1
ATOM 795 C C . ARG A 1 98 ? -26.899 11.839 -14.932 1.00 66.56 98 ARG A C 1
ATOM 797 O O . ARG A 1 98 ? -27.805 12.668 -14.935 1.00 66.56 98 ARG A O 1
ATOM 804 N N . LEU A 1 99 ? -26.023 11.710 -15.931 1.00 56.53 99 LEU A N 1
ATOM 805 C CA . LEU A 1 99 ? -26.094 12.486 -17.175 1.00 56.53 99 LEU A CA 1
ATOM 806 C C . LEU A 1 99 ? -27.323 12.094 -18.009 1.00 56.53 99 LEU A C 1
ATOM 808 O O . LEU A 1 99 ? -28.016 12.966 -18.514 1.00 56.53 99 LEU A O 1
ATOM 812 N N . SER A 1 100 ? -27.640 10.796 -18.083 1.00 56.41 100 SER A N 1
ATOM 813 C CA . SER A 1 100 ? -28.803 10.295 -18.832 1.00 56.41 100 SER A CA 1
ATOM 814 C C . SER A 1 100 ? -30.157 10.711 -18.241 1.00 56.41 100 SER A C 1
ATOM 816 O O . SER A 1 100 ? -31.155 10.745 -18.951 1.00 56.41 100 SER A O 1
ATOM 818 N N . SER A 1 101 ? -30.201 11.054 -16.950 1.00 54.97 101 SER A N 1
ATOM 819 C CA . SER A 1 101 ? -31.408 11.520 -16.253 1.00 54.97 101 SER A CA 1
ATOM 820 C C . SER A 1 101 ? -31.654 13.037 -16.324 1.00 54.97 101 SER A C 1
ATOM 822 O O . SER A 1 101 ? -32.610 13.505 -15.717 1.00 54.97 101 SER A O 1
ATOM 824 N N . HIS A 1 102 ? -30.807 13.814 -17.014 1.00 49.50 102 HIS A N 1
ATOM 825 C CA . HIS A 1 102 ? -30.983 15.269 -17.194 1.00 49.50 102 HIS A CA 1
ATOM 826 C C . HIS A 1 102 ? -31.553 15.669 -18.570 1.00 49.50 102 HIS A C 1
ATOM 828 O O . HIS A 1 102 ? -31.872 16.834 -18.760 1.00 49.50 102 HIS A O 1
ATOM 834 N N . ASP A 1 103 ? -31.736 14.725 -19.503 1.00 45.47 103 ASP A N 1
ATOM 835 C CA . ASP A 1 103 ? -32.274 14.993 -20.854 1.00 45.47 103 ASP A CA 1
ATOM 836 C C . ASP A 1 103 ? -33.814 14.872 -20.951 1.00 45.47 103 ASP A C 1
ATOM 838 O O . ASP A 1 103 ? -34.379 14.949 -22.040 1.00 45.47 103 ASP A O 1
ATOM 842 N N . SER A 1 104 ? -34.522 14.665 -19.833 1.00 46.91 104 SER A N 1
ATOM 843 C CA . SER A 1 104 ? -35.974 14.407 -19.825 1.00 46.91 104 SER A CA 1
ATOM 844 C C . SER A 1 104 ? -36.858 15.550 -19.304 1.00 46.91 104 SER A C 1
ATOM 846 O O . SER A 1 104 ? -38.066 15.354 -19.223 1.00 46.91 104 SER A O 1
ATOM 848 N N . GLU A 1 105 ? -36.310 16.727 -18.972 1.00 46.81 105 GLU A N 1
ATOM 849 C CA . GLU A 1 105 ? -37.101 17.862 -18.438 1.00 46.81 105 GLU A CA 1
ATOM 850 C C . GLU A 1 105 ? -37.121 19.134 -19.314 1.00 46.81 105 GLU A C 1
ATOM 852 O O . GLU A 1 105 ? -37.718 20.122 -18.905 1.00 46.81 105 GLU A O 1
ATOM 857 N N . ASP A 1 106 ? -36.594 19.114 -20.546 1.00 45.62 106 ASP A N 1
ATOM 858 C CA . ASP A 1 106 ? -36.629 20.281 -21.460 1.00 45.62 106 ASP A CA 1
ATOM 859 C C . ASP A 1 106 ? -37.592 20.116 -22.661 1.00 45.62 106 ASP A C 1
ATOM 861 O O . ASP A 1 106 ? -37.372 20.672 -23.738 1.00 45.62 106 ASP A O 1
ATOM 865 N N . SER A 1 107 ? -38.694 19.366 -22.510 1.00 44.94 107 SER A N 1
ATOM 866 C CA . SER A 1 107 ? -39.735 19.276 -23.558 1.00 44.94 107 SER A CA 1
ATOM 867 C C . SER A 1 107 ? -41.139 19.725 -23.150 1.00 44.94 107 SER A C 1
ATOM 869 O O . SER A 1 107 ? -42.071 19.552 -23.930 1.00 44.94 107 SER A O 1
ATOM 871 N N . GLU A 1 108 ? -41.313 20.345 -21.985 1.00 49.62 108 GLU A N 1
ATOM 872 C CA . GLU A 1 108 ? -42.557 21.034 -21.631 1.00 49.62 108 GLU A CA 1
ATOM 873 C C . GLU A 1 108 ? -42.221 22.404 -21.040 1.00 49.62 108 GLU A C 1
ATOM 875 O O . GLU A 1 108 ? -41.969 22.521 -19.852 1.00 49.62 108 GLU A O 1
ATOM 880 N N . ILE A 1 109 ? -42.145 23.425 -21.900 1.00 50.00 109 ILE A N 1
ATOM 881 C CA . ILE A 1 109 ? -42.735 24.771 -21.748 1.00 50.00 109 ILE A CA 1
ATOM 882 C C . ILE A 1 109 ? -42.375 25.557 -23.023 1.00 50.00 109 ILE A C 1
ATOM 884 O O . ILE A 1 109 ? -41.317 26.165 -23.155 1.00 50.00 109 ILE A O 1
ATOM 888 N N . SER A 1 110 ? -43.295 25.545 -23.985 1.00 38.22 110 SER A N 1
ATOM 889 C CA . SER A 1 110 ? -43.601 26.731 -24.793 1.00 38.22 110 SER A CA 1
ATOM 890 C C . SER A 1 110 ? -45.068 26.653 -25.227 1.00 38.22 110 SER A C 1
ATOM 892 O O . SER A 1 110 ? -45.399 26.311 -26.356 1.00 38.22 110 SER A O 1
ATOM 894 N N . GLU A 1 111 ? -45.974 26.911 -24.282 1.00 46.66 111 GLU A N 1
ATOM 895 C CA . GLU A 1 111 ? -47.304 27.426 -24.618 1.00 46.66 111 GLU A CA 1
ATOM 896 C C . GLU A 1 111 ? -47.170 28.936 -24.844 1.00 46.66 111 GLU A C 1
ATOM 898 O O . GLU A 1 111 ? -46.855 29.640 -23.886 1.00 46.66 111 GLU A O 1
ATOM 903 N N . VAL A 1 112 ? -47.366 29.404 -26.086 1.00 39.06 112 VAL A N 1
ATOM 904 C CA . VAL A 1 112 ? -48.174 30.582 -26.498 1.00 39.06 112 VAL A CA 1
ATOM 905 C C . VAL A 1 112 ? -48.212 30.720 -28.018 1.00 39.06 112 VAL A C 1
ATOM 907 O O . VAL A 1 112 ? -47.139 30.651 -28.655 1.00 39.06 112 VAL A O 1
#

pLDDT: mean 85.52, std 19.5, range [38.22, 98.75]

Sequence (112 aa):
QVVREFGSFDNYCWSFVNHRPITNGYRHARQVPTKTPKSEAMSKDLMRRGFQCVGPTTVYSFMQVAGIVNDHLRCCFRFDQVRSQPKDAEENMRAEIRLSSHDSEDSEISEV

InterPro domains:
  IPR005019 Methyladenine glycosylase [PF03352] (2-78)
  IPR011257 DNA glycosylase [SSF48150] (2-82)